Protein AF-A0AB36V2I0-F1 (afdb_monomer_lite)

Foldseek 3Di:
DDDDDDDDDDDDDDDDDDDDDDDDDDDDPDDPDDDPDVPPDPDDLVPLQPPDFWLKFFFLDQDDQKTKGFQDPALVVSVVCNPPCVVRQVVLRIEIEGHPDSVVDDGGWIKTWRASDWDPDVNTYGHPIDIDTDDD

Sequence (136 aa):
MFNKKQKLVTTVTALTLGCGFTFGLTPAFADSTKVSANNTHVHSIQNQEQEQEPFTGYVISIENNYLVVAATPTKDEALTYQHDWWDLVSQNKILRVPVSDSENYKLGEKLNVYAVGWTASLPPIAVMPTIEKLTQ

Structure (mmCIF, N/CA/C/O backbone):
data_AF-A0AB36V2I0-F1
#
_entry.id   AF-A0AB36V2I0-F1
#
loop_
_atom_site.group_PDB
_atom_site.id
_atom_site.type_symbol
_atom_site.label_atom_id
_atom_site.label_alt_id
_atom_site.label_comp_id
_atom_site.label_asym_id
_atom_site.label_entity_id
_atom_site.label_seq_id
_atom_site.pdbx_PDB_ins_code
_atom_site.Cartn_x
_atom_site.Cartn_y
_atom_site.Cartn_z
_atom_site.occupancy
_atom_site.B_iso_or_equiv
_atom_site.auth_seq_id
_atom_site.auth_comp_id
_atom_site.auth_asym_id
_atom_site.auth_atom_id
_atom_site.pdbx_PDB_model_num
ATOM 1 N N . MET A 1 1 ? 28.471 -85.967 -35.063 1.00 34.66 1 MET A N 1
ATOM 2 C CA . MET A 1 1 ? 29.416 -85.319 -35.998 1.00 34.66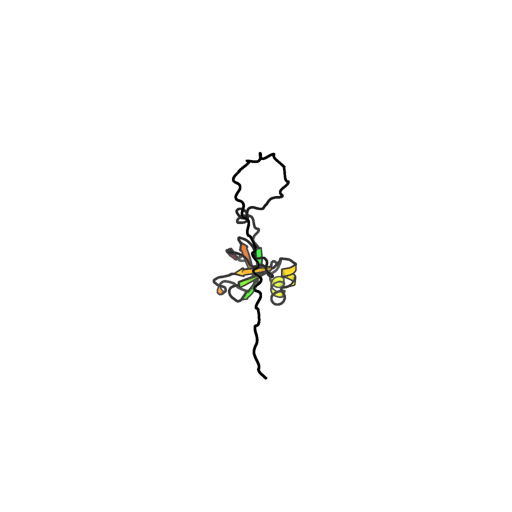 1 MET A CA 1
ATOM 3 C C . MET A 1 1 ? 28.874 -83.919 -36.319 1.00 34.66 1 MET A C 1
ATOM 5 O O . MET A 1 1 ? 27.769 -83.853 -36.823 1.00 34.66 1 MET A O 1
ATOM 9 N N . PHE A 1 2 ? 29.613 -82.866 -35.920 1.00 40.88 2 PHE A N 1
ATOM 10 C CA . PHE A 1 2 ? 29.559 -81.425 -36.293 1.00 40.88 2 PHE A CA 1
ATOM 11 C C . PHE A 1 2 ? 28.204 -80.674 -36.261 1.00 40.88 2 PHE A C 1
ATOM 13 O O . PHE A 1 2 ? 27.315 -80.925 -37.056 1.00 40.88 2 PHE A O 1
ATOM 20 N N . ASN A 1 3 ? 27.971 -79.794 -35.274 1.00 45.75 3 ASN A N 1
ATOM 21 C CA . ASN A 1 3 ? 28.310 -78.351 -35.258 1.00 45.75 3 ASN A CA 1
ATOM 22 C C . ASN A 1 3 ? 27.783 -77.559 -36.471 1.00 45.75 3 ASN A C 1
ATOM 24 O O . ASN A 1 3 ? 28.250 -77.815 -37.575 1.00 45.75 3 ASN A O 1
ATOM 28 N N . LYS A 1 4 ? 26.977 -76.499 -36.239 1.00 50.75 4 LYS A N 1
ATOM 29 C CA . LYS A 1 4 ? 27.374 -75.077 -36.443 1.00 50.75 4 LYS A CA 1
ATOM 30 C C . LYS A 1 4 ? 26.179 -74.083 -36.423 1.00 50.75 4 LYS A C 1
ATOM 32 O O . LYS A 1 4 ? 25.319 -74.104 -37.286 1.00 50.75 4 LYS A O 1
ATOM 37 N N . LYS A 1 5 ? 26.234 -73.188 -35.427 1.00 56.84 5 LYS A N 1
ATOM 38 C CA . LYS A 1 5 ? 26.031 -71.714 -35.394 1.00 56.84 5 LYS A CA 1
ATOM 39 C C . LYS A 1 5 ? 24.822 -71.025 -36.072 1.00 56.84 5 LYS A C 1
ATOM 41 O O . LYS A 1 5 ? 24.738 -70.927 -37.286 1.00 56.84 5 LYS A O 1
ATOM 46 N N . GLN A 1 6 ? 24.023 -70.401 -35.193 1.00 55.38 6 GLN A N 1
ATOM 47 C CA . GLN A 1 6 ? 23.526 -69.008 -35.166 1.00 55.38 6 GLN A CA 1
ATOM 48 C C . GLN A 1 6 ? 23.312 -68.251 -36.491 1.00 55.38 6 GLN A C 1
ATOM 50 O O . GLN A 1 6 ? 24.266 -67.926 -37.195 1.00 55.38 6 GLN A O 1
ATOM 55 N N . LYS A 1 7 ? 22.080 -67.760 -36.689 1.00 49.91 7 LYS A N 1
ATOM 56 C CA . LYS A 1 7 ? 21.820 -66.501 -37.401 1.00 49.91 7 LYS A CA 1
ATOM 57 C C . LYS A 1 7 ? 20.580 -65.819 -36.816 1.00 49.91 7 LYS A C 1
ATOM 59 O O . LYS A 1 7 ? 19.460 -66.279 -37.003 1.00 49.91 7 LYS A O 1
ATOM 64 N N . LEU A 1 8 ? 20.816 -64.747 -36.067 1.00 45.53 8 LEU A N 1
ATOM 65 C CA . LEU A 1 8 ? 19.800 -63.851 -35.524 1.00 45.53 8 LEU A CA 1
ATOM 66 C C . LEU A 1 8 ? 19.385 -62.908 -36.661 1.00 45.53 8 LEU A C 1
ATOM 68 O O . LEU A 1 8 ? 20.225 -62.197 -37.211 1.00 45.53 8 LEU A O 1
ATOM 72 N N . VAL A 1 9 ? 18.126 -62.981 -37.087 1.00 48.81 9 VAL A N 1
ATOM 73 C CA . VAL A 1 9 ? 17.585 -62.142 -38.164 1.00 48.81 9 VAL A CA 1
ATOM 74 C C . VAL A 1 9 ? 16.845 -60.979 -37.516 1.00 48.81 9 VAL A C 1
ATOM 76 O O . VAL A 1 9 ? 15.716 -61.114 -37.052 1.00 48.81 9 VAL A O 1
ATOM 79 N N . THR A 1 10 ? 17.530 -59.842 -37.440 1.00 49.16 10 THR A N 1
ATOM 80 C CA . THR A 1 10 ? 16.995 -58.571 -36.948 1.00 49.16 10 THR A CA 1
ATOM 81 C C . THR A 1 10 ? 16.025 -58.000 -37.980 1.00 49.16 10 THR A C 1
ATOM 83 O O . THR A 1 10 ? 16.433 -57.601 -39.068 1.00 49.16 10 THR A O 1
ATOM 86 N N . THR A 1 11 ? 14.736 -57.976 -37.645 1.00 48.53 11 THR A N 1
ATOM 87 C CA . THR A 1 11 ? 13.695 -57.316 -38.444 1.00 48.53 11 THR A CA 1
ATOM 88 C C . THR A 1 11 ? 13.639 -55.849 -38.025 1.00 48.53 11 THR A C 1
ATOM 90 O O . THR A 1 11 ? 13.321 -55.548 -36.878 1.00 48.53 11 THR A O 1
ATOM 93 N N . VAL A 1 12 ? 14.005 -54.938 -38.927 1.00 56.00 12 VAL A N 1
ATOM 94 C CA . VAL A 1 12 ? 13.936 -53.489 -38.697 1.00 56.00 12 VAL A CA 1
ATOM 95 C C . VAL A 1 12 ? 12.582 -52.995 -39.197 1.00 56.00 12 VAL A C 1
ATOM 97 O O . VAL A 1 12 ? 12.350 -52.917 -40.401 1.00 56.00 12 VAL A O 1
ATOM 100 N N . THR A 1 13 ? 11.681 -52.678 -38.272 1.00 52.25 13 THR A N 1
ATOM 101 C CA . THR A 1 13 ? 10.395 -52.042 -38.577 1.00 52.25 13 THR A CA 1
ATOM 102 C C . THR A 1 13 ? 10.612 -50.536 -38.705 1.00 52.25 13 THR A C 1
ATOM 104 O O . THR A 1 13 ? 10.829 -49.851 -37.708 1.00 52.25 13 THR A O 1
ATOM 107 N N . ALA A 1 14 ? 10.584 -50.011 -39.930 1.00 58.56 14 ALA A N 1
ATOM 108 C CA . ALA A 1 14 ? 10.624 -48.575 -40.186 1.00 58.56 14 ALA A CA 1
ATOM 109 C C . ALA A 1 14 ? 9.212 -47.977 -40.046 1.00 58.56 14 ALA A C 1
ATOM 111 O O . ALA A 1 14 ? 8.312 -48.318 -40.810 1.00 58.56 14 ALA A O 1
ATOM 112 N N . LEU A 1 15 ? 9.015 -47.083 -39.074 1.00 52.25 15 LEU A N 1
ATOM 113 C CA . LEU A 1 15 ? 7.810 -46.259 -38.938 1.00 52.25 15 LEU A CA 1
ATOM 114 C C . LEU A 1 15 ? 8.024 -44.949 -39.707 1.00 52.25 15 LEU A C 1
ATOM 116 O O . LEU A 1 15 ? 8.796 -44.094 -39.281 1.00 52.25 15 LEU A O 1
ATOM 120 N N . THR A 1 16 ? 7.357 -44.800 -40.853 1.00 59.47 16 THR A N 1
ATOM 121 C CA . THR A 1 16 ? 7.297 -43.543 -41.610 1.00 59.47 16 THR A CA 1
ATOM 122 C C . THR A 1 16 ? 6.046 -42.768 -41.190 1.00 59.47 16 THR A C 1
ATOM 124 O O . THR A 1 16 ? 4.921 -43.209 -41.412 1.00 59.47 16 THR A O 1
ATOM 127 N N . LEU A 1 17 ? 6.235 -41.634 -40.512 1.00 57.88 17 LEU A N 1
ATOM 128 C CA . LEU A 1 17 ? 5.170 -40.675 -40.218 1.00 57.88 17 LEU A CA 1
ATOM 129 C C . LEU A 1 17 ? 5.216 -39.593 -41.300 1.00 57.88 17 LEU A C 1
ATOM 131 O O . LEU A 1 17 ? 6.126 -38.767 -41.329 1.00 57.88 17 LEU A O 1
ATOM 135 N N . GLY A 1 18 ? 4.265 -39.651 -42.232 1.00 45.66 18 GLY A N 1
ATOM 136 C CA . GLY A 1 18 ? 4.126 -38.683 -43.315 1.00 45.66 18 GLY A CA 1
ATOM 137 C C . GLY A 1 18 ? 3.511 -37.372 -42.826 1.00 45.66 18 GLY A C 1
ATOM 138 O O . GLY A 1 18 ? 2.342 -37.336 -42.453 1.00 45.66 18 GLY A O 1
ATOM 139 N N . CYS A 1 19 ? 4.281 -36.284 -42.871 1.00 55.91 19 CYS A N 1
ATOM 140 C CA . CYS A 1 19 ? 3.773 -34.921 -42.717 1.00 55.91 19 CYS A CA 1
ATOM 141 C C . CYS A 1 19 ? 3.284 -34.408 -44.079 1.00 55.91 19 CYS A C 1
ATOM 143 O O . CYS A 1 19 ? 4.074 -33.933 -44.893 1.00 55.91 19 CYS A O 1
ATOM 145 N N . GLY A 1 20 ? 1.982 -34.522 -44.342 1.00 50.22 20 GLY A N 1
ATOM 146 C CA . GLY A 1 20 ? 1.342 -33.908 -45.504 1.00 50.22 20 GLY A CA 1
ATOM 147 C C . GLY A 1 20 ? 0.999 -32.444 -45.232 1.00 50.22 20 GLY A C 1
ATOM 148 O O . GLY A 1 20 ? -0.033 -32.163 -44.634 1.00 50.22 20 GLY A O 1
ATOM 149 N N . PHE A 1 21 ? 1.839 -31.510 -45.683 1.00 55.06 21 PHE A N 1
ATOM 150 C CA . PHE A 1 21 ? 1.469 -30.096 -45.795 1.00 55.06 21 PHE A CA 1
ATOM 151 C C . PHE A 1 21 ? 0.980 -29.824 -47.219 1.00 55.06 21 PHE A C 1
ATOM 153 O O . PHE A 1 21 ? 1.780 -29.718 -48.147 1.00 55.06 21 PHE A O 1
ATOM 160 N N . THR A 1 22 ? -0.333 -29.704 -47.410 1.00 55.50 22 THR A N 1
ATOM 161 C CA . THR A 1 22 ? -0.909 -29.208 -48.665 1.00 55.50 22 THR A CA 1
ATOM 162 C C . THR A 1 22 ? -1.121 -27.700 -48.558 1.00 55.50 22 THR A C 1
ATOM 164 O O . THR A 1 22 ? -2.072 -27.247 -47.922 1.00 55.50 22 THR A O 1
ATOM 167 N N . PHE A 1 23 ? -0.243 -26.911 -49.178 1.00 53.00 23 PHE A N 1
ATOM 168 C CA . PHE A 1 23 ? -0.467 -25.480 -49.390 1.00 53.00 23 PHE A CA 1
ATOM 169 C C . PHE A 1 23 ? -1.381 -25.287 -50.608 1.00 53.00 23 PHE A C 1
ATOM 171 O O . PHE A 1 23 ? -0.923 -25.287 -51.748 1.00 53.00 23 PHE A O 1
ATOM 178 N N . GLY A 1 24 ? -2.684 -25.151 -50.361 1.00 48.59 24 GLY A N 1
ATOM 179 C CA . GLY A 1 24 ? -3.661 -24.690 -51.348 1.00 48.59 24 GLY A CA 1
ATOM 180 C C . GLY A 1 24 ? -3.845 -23.178 -51.232 1.00 48.59 24 GLY A C 1
ATOM 181 O O . GLY A 1 24 ? -4.402 -22.695 -50.250 1.00 48.59 24 GLY A O 1
ATOM 182 N N . LEU A 1 25 ? -3.349 -22.429 -52.217 1.00 54.00 25 LEU A N 1
ATOM 183 C CA . LEU A 1 25 ? -3.522 -20.981 -52.325 1.00 54.00 25 LEU A CA 1
ATOM 184 C C . LEU A 1 25 ? -4.918 -20.645 -52.872 1.00 54.00 25 LEU A C 1
ATOM 186 O O . LEU A 1 25 ? -5.150 -20.759 -54.071 1.00 54.00 25 LEU A O 1
ATOM 190 N N . THR A 1 26 ? -5.806 -20.153 -52.008 1.00 55.81 26 THR A N 1
ATOM 191 C CA . THR A 1 26 ? -6.980 -19.345 -52.390 1.00 55.81 26 THR A CA 1
ATOM 192 C C . THR A 1 26 ? -7.366 -18.435 -51.221 1.00 55.81 26 THR A C 1
ATOM 194 O O . THR A 1 26 ? -7.868 -18.945 -50.220 1.00 55.81 26 THR A O 1
ATOM 197 N N . PRO A 1 27 ? -7.182 -17.104 -51.301 1.00 51.88 27 PRO A N 1
ATOM 198 C CA . PRO A 1 27 ? -7.846 -16.181 -50.396 1.00 51.88 27 PRO A CA 1
ATOM 199 C C . PRO A 1 27 ? -9.238 -15.885 -50.961 1.00 51.88 27 PRO A C 1
ATOM 201 O O . PRO A 1 27 ? -9.387 -15.099 -51.895 1.00 51.88 27 PRO A O 1
ATOM 204 N N . ALA A 1 28 ? -10.267 -16.524 -50.410 1.00 59.47 28 ALA A N 1
ATOM 205 C CA . ALA A 1 28 ? -11.626 -16.018 -50.540 1.00 59.47 28 ALA A CA 1
ATOM 206 C C . ALA A 1 28 ? -11.807 -14.947 -49.457 1.00 59.47 28 ALA A C 1
ATOM 208 O O . ALA A 1 28 ? -11.865 -15.264 -48.270 1.00 59.47 28 ALA A O 1
ATOM 209 N N . PHE A 1 29 ? -11.831 -13.676 -49.857 1.00 59.69 29 PHE A N 1
ATOM 210 C CA . PHE A 1 29 ? -12.221 -12.585 -48.970 1.00 59.69 29 PHE A CA 1
ATOM 211 C C . PHE A 1 29 ? -13.689 -12.792 -48.586 1.00 59.69 29 PHE A C 1
ATOM 213 O O . PHE A 1 29 ? -14.582 -12.631 -49.416 1.00 59.69 29 PHE A O 1
ATOM 220 N N . ALA A 1 30 ? -13.924 -13.213 -47.344 1.00 52.88 30 ALA A N 1
ATOM 221 C CA . ALA A 1 30 ? -15.258 -13.311 -46.780 1.00 52.88 30 ALA A CA 1
ATOM 222 C C . ALA A 1 30 ? -15.733 -11.907 -46.382 1.00 52.88 30 ALA A C 1
ATOM 224 O O . ALA A 1 30 ? -15.120 -11.239 -45.549 1.00 52.88 30 ALA A O 1
ATOM 225 N N . ASP A 1 31 ? -16.811 -11.487 -47.038 1.00 48.12 31 ASP A N 1
ATOM 226 C CA . ASP A 1 31 ? -17.630 -10.311 -46.763 1.00 48.12 31 ASP A CA 1
ATOM 227 C C . ASP A 1 31 ? -17.908 -10.167 -45.255 1.00 48.12 31 ASP A C 1
ATOM 229 O O . ASP A 1 31 ? -18.396 -11.094 -44.603 1.00 48.12 31 ASP A O 1
ATOM 233 N N . SER A 1 32 ? -17.557 -9.018 -44.674 1.00 49.56 32 SER A N 1
ATOM 234 C CA . SER A 1 32 ? -17.765 -8.742 -43.253 1.00 49.56 32 SER A CA 1
ATOM 235 C C . SER A 1 32 ? -19.213 -8.322 -43.008 1.00 49.56 32 SER A C 1
ATOM 237 O O . SER A 1 32 ? -19.537 -7.160 -42.757 1.00 49.56 32 SER A O 1
ATOM 239 N N . THR A 1 33 ? -20.122 -9.297 -43.028 1.00 48.44 33 THR A N 1
ATOM 240 C CA . THR A 1 33 ? -21.466 -9.102 -42.484 1.00 48.44 33 THR A CA 1
ATOM 241 C C . THR A 1 33 ? -21.356 -8.769 -41.001 1.00 48.44 33 THR A C 1
ATOM 243 O O . THR A 1 33 ? -20.916 -9.586 -40.191 1.00 48.44 33 THR A O 1
ATOM 246 N N . LYS A 1 34 ? -21.747 -7.536 -40.667 1.00 52.34 34 LYS A N 1
ATOM 247 C CA . LYS A 1 34 ? -21.830 -6.982 -39.316 1.00 52.34 34 LYS A CA 1
ATOM 248 C C . LYS A 1 34 ? -22.645 -7.896 -38.402 1.00 52.34 34 LYS A C 1
ATOM 250 O O . LYS A 1 34 ? -23.865 -7.781 -38.327 1.00 52.34 34 LYS A O 1
ATOM 255 N N . VAL A 1 35 ? -21.963 -8.753 -37.655 1.00 44.12 35 VAL A N 1
ATOM 256 C CA . VAL A 1 35 ? -22.516 -9.346 -36.441 1.00 44.12 35 VAL A CA 1
ATOM 257 C C . VAL A 1 35 ? -22.087 -8.447 -35.295 1.00 44.12 35 VAL A C 1
ATOM 259 O O . VAL A 1 35 ? -20.914 -8.380 -34.932 1.00 44.12 35 VAL A O 1
ATOM 262 N N . SER A 1 36 ? -23.063 -7.706 -34.773 1.00 52.34 36 SER A N 1
ATOM 263 C CA . SER A 1 36 ? -22.996 -7.025 -33.486 1.00 52.34 36 SER A CA 1
ATOM 264 C C . SER A 1 36 ? -22.795 -8.088 -32.403 1.00 52.34 36 SER A C 1
ATOM 266 O O . SER A 1 36 ? -23.740 -8.612 -31.825 1.00 52.34 36 SER A O 1
ATOM 268 N N . ALA A 1 37 ? -21.540 -8.473 -32.192 1.00 43.81 37 ALA A N 1
ATOM 269 C CA . ALA A 1 37 ? -21.122 -9.130 -30.974 1.00 43.81 37 ALA A CA 1
ATOM 270 C C . ALA A 1 37 ? -20.943 -8.019 -29.945 1.00 43.81 37 ALA A C 1
ATOM 272 O O . ALA A 1 37 ? -20.109 -7.125 -30.105 1.00 43.81 37 ALA A O 1
ATOM 273 N N . ASN A 1 38 ? -21.801 -8.054 -28.935 1.00 47.19 38 ASN A N 1
ATOM 274 C CA . ASN A 1 38 ? -21.756 -7.228 -27.745 1.00 47.19 38 ASN A CA 1
ATOM 275 C C . ASN A 1 38 ? -20.456 -7.548 -26.980 1.00 47.19 38 ASN A C 1
ATOM 277 O O . ASN A 1 38 ? -20.456 -8.312 -26.020 1.00 47.19 38 ASN A O 1
ATOM 281 N N . ASN A 1 39 ? -19.327 -7.047 -27.481 1.00 48.69 39 ASN A N 1
ATOM 282 C CA . ASN A 1 39 ? -18.023 -7.171 -26.854 1.00 48.69 39 ASN A CA 1
ATOM 283 C C . ASN A 1 39 ? -17.921 -6.051 -25.831 1.00 48.69 39 ASN A C 1
ATOM 285 O O . ASN A 1 39 ? -17.565 -4.916 -26.151 1.00 48.69 39 ASN A O 1
ATOM 289 N N . THR A 1 40 ? -18.300 -6.379 -24.603 1.00 46.56 40 THR A N 1
ATOM 290 C CA . THR A 1 40 ? -18.082 -5.559 -23.421 1.00 46.56 40 THR A CA 1
ATOM 291 C C . THR A 1 40 ? -16.616 -5.129 -23.389 1.00 46.56 40 THR A C 1
ATOM 293 O O . THR A 1 40 ? -15.716 -5.957 -23.282 1.00 46.56 40 THR A O 1
ATOM 296 N N . HIS A 1 41 ? -16.424 -3.827 -23.584 1.00 45.31 41 HIS A N 1
ATOM 297 C CA . HIS A 1 41 ? -15.233 -3.008 -23.384 1.00 45.31 41 HIS A CA 1
ATOM 298 C C . HIS A 1 41 ? -13.952 -3.766 -22.972 1.00 45.31 41 HIS A C 1
ATOM 300 O O . HIS A 1 41 ? -13.685 -3.987 -21.792 1.00 45.31 41 HIS A O 1
ATOM 306 N N . VAL A 1 42 ? -13.109 -4.108 -23.952 1.00 45.97 42 VAL A N 1
ATOM 307 C CA . VAL A 1 42 ? -11.685 -4.345 -23.684 1.00 45.97 42 VAL A CA 1
ATOM 308 C C . VAL A 1 42 ? -11.114 -2.985 -23.296 1.00 45.97 42 VAL A C 1
ATOM 310 O O . VAL A 1 42 ? -10.904 -2.132 -24.158 1.00 45.97 42 VAL A O 1
ATOM 313 N N . HIS A 1 43 ? -10.955 -2.742 -21.994 1.00 47.28 43 HIS A N 1
ATOM 314 C CA . HIS A 1 43 ? -10.340 -1.517 -21.500 1.00 47.28 43 HIS A CA 1
ATOM 315 C C . HIS A 1 43 ? -8.932 -1.400 -22.094 1.00 47.28 43 HIS A C 1
ATOM 317 O O . HIS A 1 43 ? -8.053 -2.219 -21.835 1.00 47.28 43 HIS A O 1
ATOM 323 N N . SER A 1 44 ? -8.762 -0.389 -22.943 1.00 43.00 44 SER A N 1
ATOM 324 C CA . SER A 1 44 ? -7.478 0.038 -23.479 1.00 43.00 44 SER A CA 1
ATOM 325 C C . SER A 1 44 ? -6.539 0.399 -22.326 1.00 43.00 44 SER A C 1
ATOM 327 O O . SER A 1 44 ? -6.860 1.259 -21.506 1.00 43.00 44 SER A O 1
ATOM 329 N N . ILE A 1 45 ? -5.368 -0.240 -22.292 1.00 52.25 45 ILE A N 1
ATOM 330 C CA . ILE A 1 45 ? -4.285 -0.019 -21.316 1.00 52.25 45 ILE A CA 1
ATOM 331 C C . ILE A 1 45 ? -3.685 1.403 -21.445 1.00 52.25 45 ILE A C 1
ATOM 333 O O . ILE A 1 45 ? -2.905 1.823 -20.604 1.00 52.25 45 ILE A O 1
ATOM 337 N N . GLN A 1 46 ? -4.080 2.184 -22.458 1.00 42.91 46 GLN A N 1
ATOM 338 C CA . GLN A 1 46 ? -3.573 3.543 -22.698 1.00 42.91 46 GLN A CA 1
ATOM 339 C C . GLN A 1 46 ? -4.321 4.666 -21.965 1.00 42.91 46 GLN A C 1
ATOM 341 O O . GLN A 1 46 ? -3.865 5.800 -22.005 1.00 42.91 46 GLN A O 1
ATOM 346 N N . ASN A 1 47 ? -5.438 4.380 -21.285 1.00 39.75 47 ASN A N 1
ATOM 347 C CA . ASN A 1 47 ? -6.226 5.417 -20.596 1.00 39.75 47 ASN A CA 1
ATOM 348 C C . ASN A 1 47 ? -6.301 5.235 -19.069 1.00 39.75 47 ASN A C 1
ATOM 350 O O . ASN A 1 47 ? -6.949 6.027 -18.396 1.00 39.75 47 ASN A O 1
ATOM 354 N N . GLN A 1 48 ? -5.654 4.214 -18.496 1.00 44.41 48 GLN A N 1
ATOM 355 C CA . GLN A 1 48 ? -5.636 4.018 -17.035 1.00 44.41 48 GLN A CA 1
ATOM 356 C C . GLN A 1 48 ? -4.574 4.869 -16.321 1.00 44.41 48 GLN A C 1
ATOM 358 O O . GLN A 1 48 ? -4.595 4.974 -15.101 1.00 44.41 48 GLN A O 1
ATOM 363 N N . GLU A 1 49 ? -3.687 5.522 -17.074 1.00 46.81 49 GLU A N 1
ATOM 364 C CA . GLU A 1 49 ? -2.564 6.310 -16.550 1.00 46.81 49 GLU A CA 1
ATOM 365 C C . GLU A 1 49 ? -2.990 7.625 -15.860 1.00 46.81 49 GLU A C 1
ATOM 367 O O . GLU A 1 49 ? -2.150 8.276 -15.2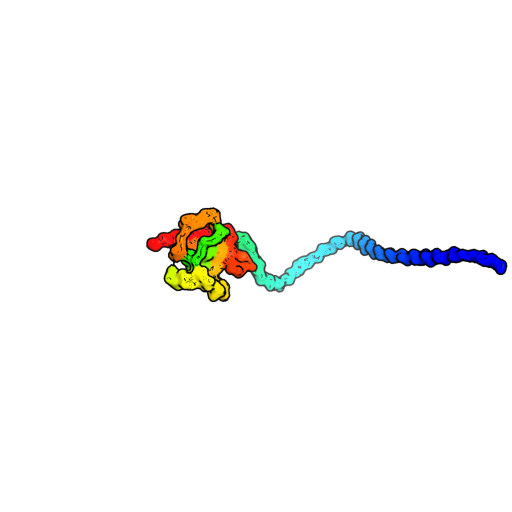45 1.00 46.81 49 GLU A O 1
ATOM 372 N N . GLN A 1 50 ? -4.263 8.044 -15.954 1.00 42.81 50 GLN A N 1
ATOM 373 C CA . GLN A 1 50 ? -4.702 9.378 -15.500 1.00 42.81 50 GLN A CA 1
ATOM 374 C C . GLN A 1 50 ? -5.949 9.419 -14.596 1.00 42.81 50 GLN A C 1
ATOM 376 O O . GLN A 1 50 ? -6.174 10.442 -13.957 1.00 42.81 50 GLN A O 1
ATOM 381 N N . GLU A 1 51 ? -6.737 8.344 -14.483 1.00 48.97 51 GLU A N 1
ATOM 382 C CA . GLU A 1 51 ? -7.989 8.344 -13.693 1.00 48.97 51 GLU A CA 1
ATOM 383 C C . GLU A 1 51 ? -7.973 7.390 -12.487 1.00 48.97 51 GLU A C 1
ATOM 385 O O . GLU A 1 51 ? -8.988 7.224 -11.809 1.00 48.97 51 GLU A O 1
ATOM 390 N N . GLN A 1 52 ? -6.841 6.747 -12.191 1.00 60.91 52 GLN A N 1
ATOM 391 C CA . GLN A 1 52 ? -6.745 5.911 -11.000 1.00 60.91 52 GLN A CA 1
ATOM 392 C C . GLN A 1 52 ? -6.660 6.797 -9.750 1.00 60.91 52 GLN A C 1
ATOM 394 O O . GLN A 1 52 ? -5.697 7.541 -9.570 1.00 60.91 52 GLN A O 1
ATOM 399 N N . GLU A 1 53 ? -7.684 6.714 -8.894 1.00 80.06 53 GLU A N 1
ATOM 400 C CA . GLU A 1 53 ? -7.703 7.393 -7.597 1.00 80.06 53 GLU A CA 1
ATOM 401 C C . GLU A 1 53 ? -6.415 7.061 -6.818 1.00 80.06 53 GLU A C 1
ATOM 403 O O . GLU A 1 53 ? -6.057 5.879 -6.712 1.00 80.06 53 GLU A O 1
ATOM 408 N N . PRO A 1 54 ? -5.687 8.072 -6.302 1.00 88.88 54 PRO A N 1
ATOM 409 C CA . PRO A 1 54 ? -4.448 7.831 -5.582 1.00 88.88 54 PRO A CA 1
ATOM 410 C C . PRO A 1 54 ? -4.710 7.009 -4.330 1.00 88.88 54 PRO A C 1
ATOM 412 O O . PRO A 1 54 ? -5.622 7.286 -3.547 1.00 88.88 54 PRO A O 1
ATOM 415 N N . PHE A 1 55 ? -3.845 6.031 -4.086 1.00 92.44 55 PHE A N 1
ATOM 416 C CA . PHE A 1 55 ? -3.905 5.270 -2.855 1.00 92.44 55 PHE A CA 1
ATOM 417 C C . PHE A 1 55 ? -3.402 6.145 -1.707 1.00 92.44 55 PHE A C 1
ATOM 419 O O . PHE A 1 55 ? -2.210 6.434 -1.599 1.00 92.44 55 PHE A O 1
ATOM 426 N N . THR A 1 56 ? -4.328 6.586 -0.860 1.00 94.62 56 THR A N 1
ATOM 427 C CA . THR A 1 56 ? -4.024 7.415 0.306 1.00 94.62 56 THR A CA 1
ATOM 428 C C . THR A 1 56 ? -3.958 6.547 1.551 1.00 94.62 56 THR A C 1
ATOM 430 O O . THR A 1 56 ? -4.913 5.837 1.870 1.00 94.62 56 THR A O 1
ATOM 433 N N . GLY A 1 57 ? -2.866 6.632 2.303 1.00 94.94 57 GLY A N 1
ATOM 434 C CA . GLY A 1 57 ? -2.740 5.862 3.533 1.00 94.94 57 GLY A CA 1
ATOM 435 C C . GLY A 1 57 ? -1.540 6.239 4.384 1.00 94.94 57 GLY A C 1
ATOM 436 O O . GLY A 1 57 ? -0.806 7.178 4.082 1.00 94.94 57 GLY A O 1
ATOM 437 N N . TYR A 1 58 ? -1.359 5.500 5.470 1.00 95.81 58 TYR A N 1
ATOM 438 C CA . TYR A 1 58 ? -0.277 5.690 6.425 1.00 95.81 58 TYR A CA 1
ATOM 439 C C . TYR A 1 58 ? 0.808 4.632 6.242 1.00 95.81 58 TYR A C 1
ATOM 441 O O . TYR A 1 58 ? 0.508 3.462 6.004 1.00 95.81 58 TYR A O 1
ATOM 449 N N . VAL A 1 59 ? 2.073 5.021 6.384 1.00 94.94 59 VAL A N 1
ATOM 450 C CA . VAL A 1 59 ? 3.203 4.083 6.330 1.00 94.94 59 VAL A CA 1
ATOM 451 C C . VAL A 1 59 ? 3.225 3.216 7.588 1.00 94.94 59 VAL A C 1
ATOM 453 O O . VAL A 1 59 ? 3.334 3.739 8.694 1.00 94.94 59 VAL A O 1
ATOM 456 N N . ILE A 1 60 ? 3.168 1.896 7.434 1.00 94.62 60 ILE A N 1
ATOM 457 C CA . ILE A 1 60 ? 3.192 0.934 8.549 1.00 94.62 60 ILE A CA 1
ATOM 458 C C . ILE A 1 60 ? 4.463 0.077 8.570 1.00 94.62 60 ILE A C 1
ATOM 460 O O . ILE A 1 60 ? 4.821 -0.465 9.603 1.00 94.62 60 ILE A O 1
ATOM 464 N N . SER A 1 61 ? 5.188 -0.032 7.460 1.00 93.25 61 SER A N 1
ATOM 465 C CA . SER A 1 61 ? 6.496 -0.694 7.437 1.00 93.25 61 SER A CA 1
ATOM 466 C C . SER A 1 61 ? 7.386 -0.079 6.362 1.00 93.25 61 SER A C 1
ATOM 468 O O . SER A 1 61 ? 6.892 0.446 5.360 1.00 93.25 61 SER A O 1
ATOM 470 N N . ILE A 1 62 ? 8.696 -0.104 6.604 1.00 93.00 62 ILE A N 1
ATOM 471 C CA . ILE A 1 62 ? 9.742 0.437 5.733 1.00 93.00 62 ILE A CA 1
ATOM 472 C C . ILE A 1 62 ? 10.861 -0.602 5.683 1.00 93.00 62 ILE A C 1
ATOM 474 O O . ILE A 1 62 ? 11.720 -0.639 6.561 1.00 93.00 62 ILE A O 1
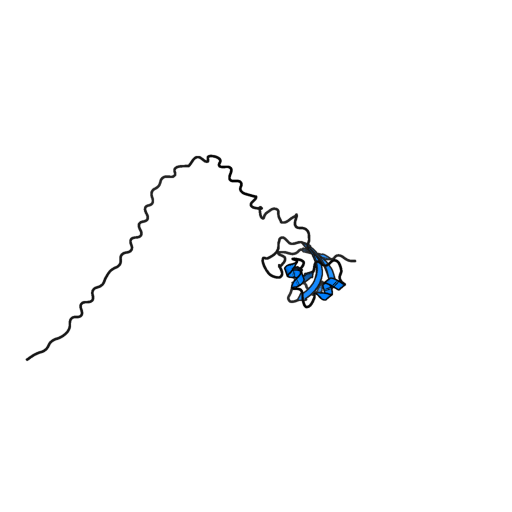ATOM 478 N N . GLU A 1 63 ? 10.837 -1.467 4.672 1.00 88.69 63 GLU A N 1
ATOM 479 C CA . GLU A 1 63 ? 11.748 -2.611 4.579 1.00 88.69 63 GLU A CA 1
ATOM 480 C C . GLU A 1 63 ? 12.162 -2.890 3.130 1.00 88.69 63 GLU A C 1
ATOM 482 O O . GLU A 1 63 ? 11.344 -2.867 2.210 1.00 88.69 63 GLU A O 1
ATOM 487 N N . ASN A 1 64 ? 13.449 -3.197 2.925 1.00 86.00 64 ASN A N 1
ATOM 488 C CA . ASN A 1 64 ? 14.001 -3.706 1.661 1.00 86.00 64 ASN A CA 1
ATOM 489 C C . ASN A 1 64 ? 13.640 -2.878 0.411 1.00 86.00 64 ASN A C 1
ATOM 491 O O . ASN A 1 64 ? 13.295 -3.462 -0.614 1.00 86.00 64 ASN A O 1
ATOM 495 N N . ASN A 1 65 ? 13.711 -1.542 0.487 1.00 91.06 65 ASN A N 1
ATOM 496 C CA . ASN A 1 65 ? 13.314 -0.623 -0.595 1.00 91.06 65 ASN A CA 1
ATOM 497 C C . ASN A 1 65 ? 11.808 -0.622 -0.895 1.00 91.06 65 ASN A C 1
ATOM 499 O O . ASN A 1 65 ? 11.385 -0.243 -1.985 1.00 91.06 65 ASN A O 1
ATOM 503 N N . TYR A 1 66 ? 10.985 -1.022 0.072 1.00 92.56 66 TYR A N 1
ATOM 504 C CA . TYR A 1 66 ? 9.539 -0.920 -0.016 1.00 92.56 66 TYR A CA 1
ATOM 505 C C . TYR A 1 66 ? 8.963 -0.216 1.203 1.00 92.56 66 TYR A C 1
ATOM 507 O O . TYR A 1 66 ? 9.365 -0.453 2.341 1.00 92.56 66 TYR A O 1
ATOM 515 N N . LEU A 1 67 ? 7.958 0.609 0.946 1.00 94.12 67 LEU A N 1
ATOM 516 C CA . LEU A 1 67 ? 7.029 1.083 1.954 1.00 94.12 67 LEU A CA 1
ATOM 517 C C . LEU A 1 67 ? 5.791 0.201 1.919 1.00 94.12 67 LEU A C 1
ATOM 519 O O . LEU A 1 67 ? 5.311 -0.173 0.848 1.00 94.12 67 LEU A O 1
ATOM 523 N N . VAL A 1 68 ? 5.248 -0.099 3.084 1.00 94.25 68 VAL A N 1
ATOM 524 C CA . VAL A 1 68 ? 3.917 -0.682 3.207 1.00 94.25 68 VAL A CA 1
ATOM 525 C C . VAL A 1 68 ? 2.990 0.421 3.680 1.00 94.25 68 VAL A C 1
ATOM 527 O O . VAL A 1 68 ? 3.190 0.980 4.759 1.00 94.25 68 VAL A O 1
ATOM 530 N N . VAL A 1 69 ? 2.005 0.754 2.853 1.00 94.81 69 VAL A N 1
ATOM 531 C CA . VAL A 1 69 ? 1.040 1.822 3.108 1.00 94.81 69 VAL A CA 1
ATOM 532 C C . VAL A 1 69 ? -0.326 1.195 3.365 1.00 94.81 69 VAL A C 1
ATOM 534 O O . VAL A 1 69 ? -0.805 0.387 2.569 1.00 94.81 69 VAL A O 1
ATOM 537 N N . ALA A 1 70 ? -0.947 1.568 4.479 1.00 95.81 70 ALA A N 1
ATOM 538 C CA . ALA A 1 70 ? -2.264 1.112 4.895 1.00 95.81 70 ALA A CA 1
ATOM 539 C C . ALA A 1 70 ? -3.301 2.231 4.733 1.00 95.81 70 ALA A C 1
ATOM 541 O O . ALA A 1 70 ? -3.145 3.321 5.285 1.00 95.81 70 ALA A O 1
ATOM 542 N N . ALA A 1 71 ? -4.376 1.956 4.000 1.00 94.94 71 ALA A N 1
ATOM 543 C CA . ALA A 1 71 ? -5.519 2.845 3.843 1.00 94.94 71 ALA A CA 1
ATOM 544 C C . ALA A 1 71 ? -6.447 2.722 5.061 1.00 94.94 71 ALA A C 1
ATOM 546 O O . ALA A 1 71 ? -7.459 2.018 5.041 1.00 94.94 71 ALA A O 1
ATOM 547 N N . THR A 1 72 ? -6.074 3.403 6.140 1.00 93.31 72 THR A N 1
ATOM 548 C CA . THR A 1 72 ? -6.875 3.537 7.362 1.00 93.31 72 THR A CA 1
ATOM 549 C C . THR A 1 72 ? -7.297 4.995 7.563 1.00 93.31 72 THR A C 1
ATOM 551 O O . THR A 1 72 ? -6.636 5.913 7.066 1.00 93.31 72 THR A O 1
ATOM 554 N N . PRO A 1 73 ? -8.395 5.253 8.293 1.00 91.31 73 PRO A N 1
ATOM 555 C CA . PRO A 1 73 ? -8.837 6.614 8.584 1.00 91.31 73 PRO A CA 1
ATOM 556 C C . PRO A 1 73 ? -7.903 7.345 9.557 1.00 91.31 73 PRO A C 1
ATOM 558 O O . PRO A 1 73 ? -7.802 8.569 9.498 1.00 91.31 73 PRO A O 1
ATOM 561 N N . THR A 1 74 ? -7.217 6.616 10.445 1.00 92.25 74 THR A N 1
ATOM 562 C CA . THR A 1 74 ? -6.330 7.197 11.460 1.00 92.25 74 THR A CA 1
ATOM 563 C C . THR A 1 74 ? -4.945 6.561 11.454 1.00 92.25 74 THR A C 1
ATOM 565 O O . THR A 1 74 ? -4.770 5.395 11.084 1.00 92.25 74 THR A O 1
ATOM 568 N N . LYS A 1 75 ? -3.957 7.345 11.903 1.00 93.31 75 LYS A N 1
ATOM 569 C CA . LYS A 1 75 ? -2.573 6.894 12.077 1.00 93.31 75 LYS A CA 1
ATOM 570 C C . LYS A 1 75 ? -2.471 5.781 13.118 1.00 93.31 75 LYS A C 1
ATOM 572 O O . LYS A 1 75 ? -1.788 4.796 12.869 1.00 93.31 75 LYS A O 1
ATOM 577 N N . ASP A 1 76 ? -3.129 5.938 14.265 1.00 92.56 76 ASP A N 1
ATOM 578 C CA . ASP A 1 76 ? -3.024 4.972 15.363 1.00 92.56 76 ASP A CA 1
ATOM 579 C C . ASP A 1 76 ? -3.561 3.602 14.949 1.00 92.56 76 ASP A C 1
ATOM 581 O O . ASP A 1 76 ? -2.908 2.593 15.199 1.00 92.56 76 ASP A O 1
ATOM 585 N N . GLU A 1 77 ? -4.681 3.570 14.221 1.00 92.44 77 GLU A N 1
ATOM 586 C CA . GLU A 1 77 ? -5.216 2.342 13.631 1.00 92.44 77 GLU A CA 1
ATOM 587 C C . GLU A 1 77 ? -4.228 1.718 12.641 1.00 92.44 77 GLU A C 1
ATOM 589 O O . GLU A 1 77 ? -3.958 0.523 12.731 1.00 92.44 77 GLU A O 1
ATOM 594 N N . ALA A 1 78 ? -3.610 2.513 11.759 1.00 92.25 78 ALA A N 1
ATOM 595 C CA . ALA A 1 78 ? -2.592 2.009 10.834 1.00 92.25 78 ALA A CA 1
ATOM 596 C C . ALA A 1 78 ? -1.453 1.300 11.579 1.00 92.25 78 ALA A C 1
ATOM 598 O O . ALA A 1 78 ? -1.036 0.204 11.209 1.00 92.25 78 ALA A O 1
ATOM 599 N N . LEU A 1 79 ? -0.970 1.913 12.662 1.00 92.69 79 LEU A N 1
ATOM 600 C CA . LEU A 1 79 ? 0.154 1.399 13.437 1.00 92.69 79 LEU A CA 1
ATOM 601 C C . LEU A 1 79 ? -0.174 0.107 14.201 1.00 92.69 79 LEU A C 1
ATOM 603 O O . LEU A 1 79 ? 0.759 -0.598 14.590 1.00 92.69 79 LEU A O 1
ATOM 607 N N . THR A 1 80 ? -1.451 -0.241 14.387 1.00 93.44 80 THR A N 1
ATOM 608 C CA . THR A 1 80 ? -1.832 -1.555 14.936 1.00 93.44 80 THR A CA 1
ATOM 609 C C . THR A 1 80 ? -1.559 -2.697 13.954 1.00 93.44 80 THR A C 1
ATOM 611 O O . THR A 1 80 ? -1.183 -3.788 14.376 1.00 93.44 80 THR A O 1
ATOM 614 N N . TYR A 1 81 ? -1.635 -2.427 12.648 1.00 92.25 81 TYR A N 1
ATOM 615 C CA . TYR A 1 81 ? -1.450 -3.415 11.582 1.00 92.25 81 TYR A CA 1
ATOM 616 C C . TYR A 1 81 ? 0.017 -3.603 11.159 1.00 92.25 81 TYR A C 1
ATOM 618 O O . TYR A 1 81 ? 0.294 -4.273 10.168 1.00 92.25 81 TYR A O 1
ATOM 626 N N . GLN A 1 82 ? 0.991 -3.040 11.887 1.00 89.69 82 GLN A N 1
ATOM 627 C CA . GLN A 1 82 ? 2.414 -3.169 11.528 1.00 89.69 82 GLN A CA 1
ATOM 628 C C . GLN A 1 82 ? 2.883 -4.627 11.467 1.00 89.69 82 GLN A C 1
ATOM 630 O O . GLN A 1 82 ? 3.746 -4.962 10.662 1.00 89.69 82 GLN A O 1
ATOM 635 N N . HIS A 1 83 ? 2.372 -5.477 12.360 1.00 87.88 83 HIS A N 1
ATOM 636 C CA . HIS A 1 83 ? 2.824 -6.867 12.499 1.00 87.88 83 HIS A CA 1
ATOM 637 C C . HIS A 1 83 ? 1.828 -7.865 11.911 1.00 87.88 83 HIS A C 1
ATOM 639 O O . HIS A 1 83 ? 2.232 -8.935 11.464 1.00 87.88 83 HIS A O 1
ATOM 645 N N . ASP A 1 84 ? 0.548 -7.501 11.880 1.00 88.94 84 ASP A N 1
ATOM 646 C CA . ASP A 1 84 ? -0.508 -8.299 11.278 1.00 88.94 84 ASP A CA 1
ATOM 647 C C . ASP A 1 84 ? -1.305 -7.420 10.324 1.00 88.94 84 ASP A C 1
ATOM 649 O O . ASP A 1 84 ? -2.124 -6.615 10.743 1.00 88.94 84 ASP A O 1
ATOM 653 N N . TRP A 1 85 ? -1.010 -7.527 9.035 1.00 88.94 85 TRP A N 1
ATOM 654 C CA . TRP A 1 85 ? -1.620 -6.722 7.978 1.00 88.94 85 TRP A CA 1
ATOM 655 C C . TRP A 1 85 ? -2.506 -7.563 7.048 1.00 88.94 85 TRP A C 1
ATOM 657 O O . TRP A 1 85 ? -2.984 -7.067 6.025 1.00 88.94 85 TRP A O 1
ATOM 667 N N . TRP A 1 86 ? -2.752 -8.833 7.388 1.00 90.62 86 TRP A N 1
ATOM 668 C CA . TRP A 1 86 ? -3.512 -9.763 6.547 1.00 90.62 86 TRP A CA 1
ATOM 669 C C . TRP A 1 86 ? -4.976 -9.336 6.366 1.00 90.62 86 TRP A C 1
ATOM 671 O O . TRP A 1 86 ? -5.549 -9.454 5.276 1.00 90.62 86 TRP A O 1
ATOM 681 N N . ASP A 1 87 ? -5.557 -8.740 7.405 1.00 91.50 87 ASP A N 1
ATOM 682 C CA . ASP A 1 87 ? -6.897 -8.153 7.353 1.00 91.50 87 ASP A CA 1
ATOM 683 C C . ASP A 1 87 ? -6.986 -7.009 6.337 1.00 91.50 87 ASP A C 1
A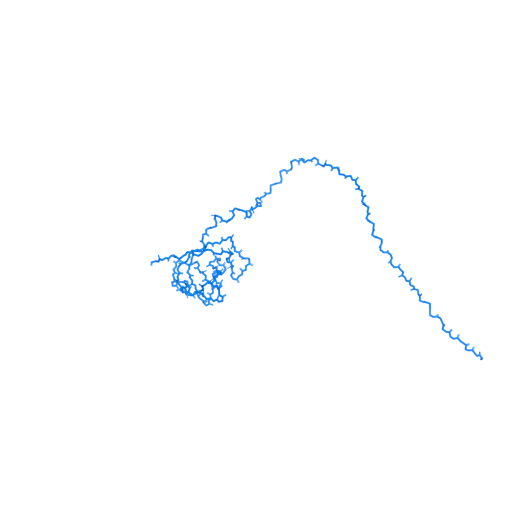TOM 685 O O . ASP A 1 87 ? -7.998 -6.865 5.644 1.00 91.50 87 ASP A O 1
ATOM 689 N N . LEU A 1 88 ? -5.917 -6.218 6.198 1.00 91.81 88 LEU A N 1
ATOM 690 C CA . LEU A 1 88 ? -5.857 -5.124 5.231 1.00 91.81 88 LEU A CA 1
ATOM 691 C C . LEU A 1 88 ? -5.724 -5.639 3.796 1.00 91.81 88 LEU A C 1
ATOM 693 O O . LEU A 1 88 ? -6.297 -5.042 2.887 1.00 91.81 88 LEU A O 1
ATOM 697 N N . VAL A 1 89 ? -5.028 -6.760 3.584 1.00 90.88 89 VAL A N 1
ATOM 698 C CA . VAL A 1 89 ? -4.943 -7.430 2.270 1.00 90.88 89 VAL A CA 1
ATOM 699 C C . VAL A 1 89 ? -6.322 -7.868 1.814 1.00 90.88 89 VAL A C 1
ATOM 701 O O . VAL A 1 89 ? -6.729 -7.564 0.696 1.00 90.88 89 VAL A O 1
ATOM 704 N N . SER A 1 90 ? -7.058 -8.536 2.702 1.00 88.94 90 SER A N 1
ATOM 705 C CA . SER A 1 90 ? -8.394 -9.064 2.409 1.00 88.94 90 SER A CA 1
ATOM 706 C C . SER A 1 90 ? -9.399 -7.956 2.085 1.00 88.94 90 SER A C 1
ATOM 708 O O . SER A 1 90 ? -10.327 -8.159 1.307 1.00 88.94 90 SER A O 1
ATOM 710 N N . GLN A 1 91 ? -9.195 -6.766 2.654 1.00 90.06 91 GLN A N 1
ATOM 711 C CA . GLN A 1 91 ? -10.012 -5.576 2.413 1.00 90.06 91 GLN A CA 1
ATOM 712 C C . GLN A 1 91 ? -9.486 -4.691 1.275 1.00 90.06 91 GLN A C 1
ATOM 714 O O . GLN A 1 91 ? -10.069 -3.640 1.015 1.00 90.06 91 GLN A O 1
ATOM 719 N N . ASN A 1 92 ? -8.386 -5.075 0.617 1.00 89.50 92 ASN A N 1
ATOM 720 C CA . ASN A 1 92 ? -7.707 -4.276 -0.404 1.00 89.50 92 ASN A CA 1
ATOM 721 C C . ASN A 1 92 ? -7.323 -2.858 0.087 1.00 89.50 92 ASN A C 1
ATOM 723 O O . ASN A 1 92 ? -7.345 -1.886 -0.667 1.00 89.50 92 ASN A O 1
ATOM 727 N N . LYS A 1 93 ? -6.981 -2.749 1.377 1.00 93.88 93 LYS A N 1
ATOM 728 C CA . LYS A 1 93 ? -6.585 -1.520 2.088 1.00 93.88 93 LYS A CA 1
ATOM 729 C C . LYS A 1 93 ? -5.080 -1.436 2.323 1.00 93.88 93 LYS A C 1
ATOM 731 O O . LYS A 1 93 ? -4.626 -0.701 3.193 1.00 93.88 93 LYS A O 1
ATOM 736 N N . ILE A 1 94 ? -4.295 -2.204 1.585 1.00 94.50 94 ILE A N 1
ATOM 737 C CA . ILE A 1 94 ? -2.845 -2.219 1.720 1.00 94.50 94 ILE A CA 1
ATOM 738 C C . ILE A 1 94 ? -2.198 -2.163 0.357 1.00 94.50 94 ILE A C 1
ATOM 740 O O . ILE A 1 94 ? -2.665 -2.778 -0.602 1.00 94.50 94 ILE A O 1
ATOM 744 N N . LEU A 1 95 ? -1.088 -1.449 0.310 1.00 94.00 95 LEU A N 1
ATOM 745 C CA . LEU A 1 95 ? -0.293 -1.318 -0.879 1.00 94.00 95 LEU A CA 1
ATOM 746 C C . LEU A 1 95 ? 1.183 -1.338 -0.520 1.00 94.00 95 LEU A C 1
ATOM 748 O O . LEU A 1 95 ? 1.638 -0.616 0.369 1.00 94.00 95 LEU A O 1
ATOM 752 N N . ARG A 1 96 ? 1.946 -2.143 -1.255 1.00 94.62 96 ARG A N 1
ATOM 753 C CA . ARG A 1 96 ? 3.400 -2.135 -1.181 1.00 94.62 96 ARG A CA 1
ATOM 754 C C . ARG A 1 96 ? 3.960 -1.225 -2.266 1.00 94.62 96 ARG A C 1
ATOM 756 O O . ARG A 1 96 ? 3.640 -1.369 -3.442 1.00 94.62 96 ARG A O 1
ATOM 763 N N . VAL A 1 97 ? 4.816 -0.296 -1.879 1.00 94.19 97 VAL A N 1
ATOM 764 C CA . VAL A 1 97 ? 5.291 0.783 -2.743 1.00 94.19 97 VAL A CA 1
ATOM 765 C C . VAL A 1 97 ? 6.808 0.701 -2.841 1.00 94.19 97 VAL A C 1
ATOM 767 O O . VAL A 1 97 ? 7.473 0.897 -1.823 1.00 94.19 97 VAL A O 1
ATOM 770 N N . PRO A 1 98 ? 7.384 0.380 -4.012 1.00 93.62 98 PRO A N 1
ATOM 771 C CA . PRO A 1 98 ? 8.830 0.429 -4.184 1.00 93.62 98 PRO A CA 1
ATOM 772 C C . PRO A 1 98 ? 9.337 1.869 -4.059 1.00 93.62 98 PRO A C 1
ATOM 774 O O . PRO A 1 98 ? 8.762 2.791 -4.635 1.00 93.62 98 PRO A O 1
ATOM 777 N N . VAL A 1 99 ? 10.428 2.052 -3.320 1.00 92.12 99 VAL A N 1
ATOM 778 C CA . VAL A 1 99 ? 11.099 3.340 -3.124 1.00 92.12 99 VAL A CA 1
ATOM 779 C C . VAL A 1 99 ? 12.601 3.209 -3.318 1.00 92.12 99 VAL A C 1
ATOM 781 O O . VAL A 1 99 ? 13.229 2.274 -2.823 1.00 92.12 99 VAL A O 1
ATOM 784 N N . SER A 1 100 ? 13.189 4.181 -4.011 1.00 87.12 100 SER A N 1
ATOM 785 C CA . SER A 1 100 ? 14.645 4.265 -4.154 1.00 87.12 100 SER A CA 1
ATOM 786 C C . SER A 1 100 ? 15.306 4.650 -2.829 1.00 87.12 100 SER A C 1
ATOM 788 O O . SER A 1 100 ? 16.257 3.996 -2.416 1.00 87.12 100 SER A O 1
ATOM 790 N N . ASP A 1 101 ? 14.728 5.629 -2.121 1.00 85.25 101 ASP A N 1
ATOM 791 C CA . ASP A 1 101 ? 15.293 6.199 -0.894 1.00 85.25 101 ASP A CA 1
ATOM 792 C C . ASP A 1 101 ? 14.330 6.037 0.288 1.00 85.25 101 ASP A C 1
ATOM 794 O O . ASP A 1 101 ? 13.508 6.912 0.580 1.00 85.25 101 ASP A O 1
ATOM 798 N N . SER A 1 102 ? 14.430 4.911 0.996 1.00 80.75 102 SER A N 1
ATOM 799 C CA . SER A 1 102 ? 13.586 4.621 2.164 1.00 80.75 102 SER A CA 1
ATOM 800 C C . SER A 1 102 ? 13.809 5.583 3.337 1.00 80.75 102 SER A C 1
ATOM 802 O O . SER A 1 102 ? 12.894 5.789 4.127 1.00 80.75 102 SER A O 1
ATOM 804 N N . GLU A 1 103 ? 14.988 6.208 3.440 1.00 79.44 103 GLU A N 1
ATOM 805 C CA . GLU A 1 103 ? 15.346 7.148 4.520 1.00 79.44 103 GLU A CA 1
ATOM 806 C C . GLU A 1 103 ? 14.509 8.432 4.518 1.00 79.44 103 GLU A C 1
ATOM 808 O O . GLU A 1 103 ? 14.394 9.115 5.537 1.00 79.44 103 GLU A O 1
ATOM 813 N N . ASN A 1 104 ? 13.890 8.758 3.382 1.00 86.81 104 ASN A N 1
ATOM 814 C CA . ASN A 1 104 ? 13.021 9.919 3.280 1.00 86.81 104 ASN A CA 1
ATOM 815 C C . ASN A 1 104 ? 11.678 9.717 3.986 1.00 86.81 104 ASN A C 1
ATOM 817 O O . ASN A 1 104 ? 10.974 10.703 4.168 1.00 86.81 104 ASN A O 1
ATOM 821 N N . TYR A 1 105 ? 11.301 8.501 4.374 1.00 89.81 105 TYR A N 1
ATOM 822 C CA . TYR A 1 105 ? 9.970 8.205 4.899 1.00 89.81 105 TYR A CA 1
ATOM 823 C C . TYR A 1 105 ? 10.021 7.767 6.358 1.00 89.81 105 TYR A C 1
ATOM 825 O O . TYR A 1 105 ? 10.994 7.168 6.817 1.00 89.81 105 TYR A O 1
ATOM 833 N N . LYS A 1 106 ? 8.952 8.057 7.101 1.00 92.19 106 LYS A N 1
ATOM 834 C CA . LYS A 1 106 ? 8.808 7.666 8.508 1.00 92.19 106 LYS A CA 1
ATOM 835 C C . LYS A 1 106 ? 7.520 6.892 8.744 1.00 92.19 106 LYS A C 1
ATOM 837 O O . LYS A 1 106 ? 6.514 7.080 8.063 1.00 92.19 106 LYS A O 1
ATOM 842 N N . LEU A 1 107 ? 7.548 6.041 9.768 1.00 92.81 107 LEU A N 1
ATOM 843 C CA . LEU A 1 107 ? 6.371 5.300 10.207 1.00 92.81 107 LEU A CA 1
ATOM 844 C C . LEU A 1 107 ? 5.243 6.252 10.628 1.00 92.81 107 LEU A C 1
ATOM 846 O O . LEU A 1 107 ? 5.427 7.204 11.393 1.00 92.81 107 LEU A O 1
ATOM 850 N N . GLY A 1 108 ? 4.053 5.961 10.118 1.00 91.50 108 GLY A N 1
ATOM 851 C CA . GLY A 1 108 ? 2.826 6.708 10.330 1.00 91.50 108 GLY A CA 1
ATOM 852 C C . GLY A 1 108 ? 2.751 8.043 9.593 1.00 91.50 108 GLY A C 1
ATOM 853 O O . GLY A 1 108 ? 1.886 8.850 9.930 1.00 91.50 108 GLY A O 1
ATOM 854 N N . GLU A 1 109 ? 3.632 8.311 8.625 1.00 93.31 109 GLU A N 1
ATOM 855 C CA . GLU A 1 109 ? 3.431 9.409 7.675 1.00 93.31 109 GLU A CA 1
ATOM 856 C C . GLU A 1 109 ? 2.261 9.100 6.748 1.00 93.31 109 GLU A C 1
ATOM 858 O O . GLU A 1 109 ? 2.079 7.954 6.334 1.00 93.31 109 GLU A O 1
ATOM 863 N N . LYS A 1 110 ? 1.476 10.131 6.425 1.00 94.56 110 LYS A N 1
ATOM 864 C CA . LYS A 1 110 ? 0.375 10.023 5.474 1.00 94.56 110 LYS A CA 1
ATOM 865 C C . LYS A 1 110 ? 0.879 10.344 4.072 1.00 94.56 110 LYS A C 1
ATOM 867 O O . LYS A 1 110 ? 1.444 11.415 3.844 1.00 94.56 110 LYS A O 1
ATOM 872 N N . LEU A 1 111 ? 0.668 9.421 3.145 1.00 93.44 111 LEU A N 1
ATOM 873 C CA . LEU A 1 111 ? 1.148 9.503 1.772 1.00 93.44 111 LEU A CA 1
ATOM 874 C C . LEU A 1 111 ? -0.009 9.325 0.792 1.00 93.44 111 LEU A C 1
ATOM 876 O O . LEU A 1 111 ? -0.895 8.501 1.025 1.00 93.44 111 LEU A O 1
ATOM 880 N N . ASN A 1 112 ? 0.067 10.047 -0.322 1.00 94.06 112 ASN A N 1
ATOM 881 C CA . ASN A 1 112 ? -0.692 9.760 -1.531 1.00 94.06 112 ASN A CA 1
ATOM 882 C C . ASN A 1 112 ? 0.228 9.045 -2.516 1.00 94.06 112 ASN A C 1
ATOM 884 O O . ASN A 1 112 ? 1.309 9.541 -2.839 1.00 94.06 112 ASN A O 1
ATOM 888 N N . VAL A 1 113 ? -0.194 7.875 -2.983 1.00 92.75 113 VAL A N 1
ATOM 889 C CA . VAL A 1 113 ? 0.572 7.044 -3.908 1.00 92.75 113 VAL A CA 1
ATOM 890 C C . VAL A 1 113 ? -0.187 6.954 -5.220 1.00 92.75 113 VAL A C 1
ATOM 892 O O . VAL A 1 113 ? -1.231 6.308 -5.313 1.00 92.75 113 VAL A O 1
ATOM 895 N N . TYR A 1 114 ? 0.364 7.596 -6.239 1.00 92.00 114 TYR A N 1
ATOM 896 C CA . TYR A 1 114 ? -0.100 7.494 -7.616 1.00 92.00 114 TYR A CA 1
ATOM 897 C C . TYR A 1 114 ? 0.689 6.379 -8.285 1.00 92.00 114 TYR A C 1
ATOM 899 O O . TYR A 1 114 ? 1.905 6.316 -8.129 1.00 92.00 114 TYR A O 1
ATOM 907 N N . ALA A 1 115 ? 0.030 5.494 -9.018 1.00 89.56 115 ALA A N 1
ATOM 908 C CA . ALA A 1 115 ? 0.692 4.413 -9.732 1.00 89.56 115 ALA A CA 1
ATOM 909 C C . ALA A 1 115 ? 0.014 4.201 -11.081 1.00 89.56 115 ALA A C 1
ATOM 911 O O . ALA A 1 115 ? -1.174 4.469 -11.229 1.00 89.56 115 ALA A O 1
ATOM 912 N N . VAL A 1 116 ? 0.767 3.671 -12.044 1.00 87.56 116 VAL A N 1
ATOM 913 C CA . VAL A 1 116 ? 0.216 3.268 -13.351 1.00 87.56 116 VAL A CA 1
ATOM 914 C C . VAL A 1 116 ? -0.641 2.001 -13.221 1.00 87.56 116 VAL A C 1
ATOM 916 O O . VAL A 1 116 ? -1.475 1.702 -14.071 1.00 87.56 116 VAL A O 1
ATOM 919 N N . GLY A 1 117 ? -0.444 1.249 -12.138 1.00 87.69 117 GLY A N 1
ATOM 920 C CA . GLY A 1 117 ? -1.268 0.109 -11.776 1.00 87.69 117 GLY A CA 1
ATOM 921 C C . GLY A 1 117 ? -0.682 -0.674 -10.605 1.00 87.69 117 GLY A C 1
ATOM 922 O O . GLY A 1 117 ? 0.310 -0.272 -9.987 1.00 87.69 117 GLY A O 1
ATOM 923 N N . TRP A 1 118 ? -1.290 -1.827 -10.334 1.00 89.12 118 TRP A N 1
ATOM 924 C CA . TRP A 1 118 ? -0.922 -2.726 -9.240 1.00 89.12 118 TRP A CA 1
ATOM 925 C C . TRP A 1 118 ? -0.608 -4.128 -9.766 1.00 89.12 118 TRP A C 1
ATOM 927 O O . TRP A 1 118 ? -1.223 -4.596 -10.726 1.00 89.12 118 TRP A O 1
ATOM 937 N N . THR A 1 119 ? 0.315 -4.834 -9.121 1.00 89.19 119 THR A N 1
ATOM 938 C CA . THR A 1 119 ? 0.578 -6.248 -9.416 1.00 89.19 119 THR A CA 1
ATOM 939 C C . THR A 1 119 ? -0.500 -7.159 -8.828 1.00 89.19 119 THR A C 1
ATOM 941 O O . THR A 1 119 ? -1.051 -6.893 -7.761 1.00 89.19 119 THR A O 1
ATOM 944 N N . ALA A 1 120 ? -0.737 -8.303 -9.474 1.00 87.81 120 ALA A N 1
ATOM 945 C CA . ALA A 1 120 ? -1.578 -9.378 -8.946 1.00 87.81 120 ALA A CA 1
ATOM 946 C C . ALA A 1 120 ? -0.823 -10.213 -7.889 1.00 87.81 120 ALA A C 1
ATOM 948 O O . ALA A 1 120 ? -0.556 -11.399 -8.079 1.00 87.81 120 ALA A O 1
ATOM 949 N N . SER A 1 121 ? -0.418 -9.572 -6.793 1.00 90.19 121 SER A N 1
ATOM 950 C CA . SER A 1 121 ? 0.275 -10.188 -5.656 1.00 90.19 121 SER A CA 1
ATOM 951 C C . SER A 1 121 ? -0.422 -9.853 -4.341 1.00 90.19 121 SER A C 1
ATOM 953 O O . SER A 1 121 ? -1.277 -8.974 -4.290 1.00 90.19 121 SER A O 1
ATOM 955 N N . LEU A 1 122 ? -0.038 -10.542 -3.267 1.00 90.94 122 LEU A N 1
ATOM 956 C CA . LEU A 1 122 ? -0.537 -10.293 -1.916 1.00 90.94 122 LEU A CA 1
ATOM 9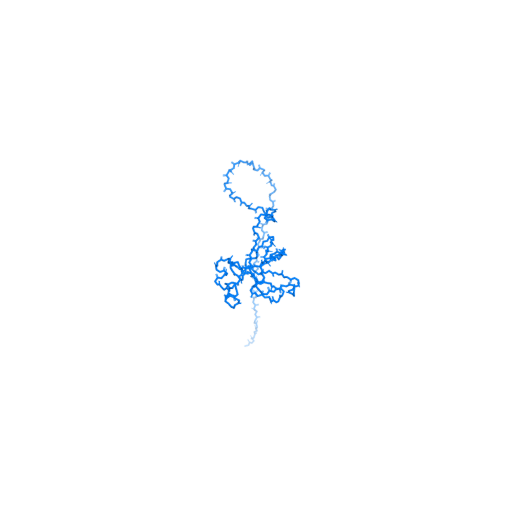57 C C . LEU A 1 122 ? 0.657 -9.958 -0.998 1.00 90.94 122 LEU A C 1
ATOM 959 O O . LEU A 1 122 ? 1.467 -10.850 -0.739 1.00 90.94 122 LEU A O 1
ATOM 963 N N . PRO A 1 123 ? 0.808 -8.704 -0.530 1.00 91.00 123 PRO A N 1
ATOM 964 C CA . PRO A 1 123 ? 0.007 -7.533 -0.894 1.00 91.00 123 PRO A CA 1
ATOM 965 C C . PRO A 1 123 ? 0.277 -7.076 -2.348 1.00 91.00 123 PRO A C 1
ATOM 967 O O . PRO A 1 123 ? 1.330 -7.408 -2.914 1.00 91.00 123 PRO A O 1
ATOM 970 N N . PRO A 1 124 ? -0.643 -6.314 -2.967 1.00 93.06 124 PRO A N 1
ATOM 971 C CA . PRO A 1 124 ? -0.413 -5.692 -4.270 1.00 93.06 124 PRO A CA 1
ATOM 972 C C . PRO A 1 124 ? 0.788 -4.741 -4.231 1.00 93.06 124 PRO A C 1
ATOM 974 O O . PRO A 1 124 ? 1.024 -4.073 -3.220 1.00 93.06 124 PRO A O 1
ATOM 977 N N . ILE A 1 125 ? 1.551 -4.674 -5.323 1.00 93.50 125 ILE A N 1
ATOM 978 C CA . ILE A 1 125 ? 2.723 -3.799 -5.457 1.00 93.50 125 ILE A CA 1
ATOM 979 C C . ILE A 1 125 ? 2.423 -2.707 -6.482 1.00 93.50 125 ILE A C 1
ATOM 981 O O . ILE A 1 125 ? 1.947 -2.994 -7.580 1.00 93.50 125 ILE A O 1
ATOM 985 N N . ALA A 1 126 ? 2.726 -1.460 -6.132 1.00 93.06 126 ALA A N 1
ATOM 986 C CA . ALA A 1 126 ? 2.609 -0.312 -7.020 1.00 93.06 126 ALA A CA 1
ATOM 987 C C . ALA A 1 126 ? 3.634 -0.367 -8.157 1.00 93.06 126 ALA A C 1
ATOM 989 O O . ALA A 1 126 ? 4.831 -0.548 -7.923 1.00 93.06 126 ALA A O 1
ATOM 990 N N . VAL A 1 127 ? 3.167 -0.165 -9.388 1.00 90.62 127 VAL A N 1
ATOM 991 C CA . VAL A 1 127 ? 4.014 -0.075 -10.580 1.00 90.62 127 VAL A CA 1
ATOM 992 C C . VAL A 1 127 ? 4.300 1.392 -10.882 1.00 90.62 127 VAL A C 1
ATOM 994 O O . VAL A 1 127 ? 3.374 2.174 -11.092 1.00 90.62 127 VAL A O 1
ATOM 997 N N . MET A 1 128 ? 5.590 1.745 -10.915 1.00 90.19 128 MET A N 1
ATOM 998 C CA . MET A 1 128 ? 6.083 3.117 -11.123 1.00 90.19 128 MET A CA 1
ATOM 999 C C . MET A 1 128 ? 5.382 4.146 -10.215 1.00 90.19 128 MET A C 1
ATOM 1001 O O . MET A 1 128 ? 4.738 5.070 -10.715 1.00 90.19 128 MET A O 1
ATOM 1005 N N . PRO A 1 129 ? 5.458 3.980 -8.879 1.00 91.44 129 PRO A N 1
ATOM 1006 C CA . PRO A 1 129 ? 4.757 4.869 -7.972 1.00 91.44 129 PRO A CA 1
ATOM 1007 C C . PRO A 1 129 ? 5.364 6.275 -7.965 1.00 91.44 129 PRO A C 1
ATOM 1009 O O . PRO A 1 129 ? 6.581 6.444 -7.889 1.00 91.44 129 PRO A O 1
ATOM 1012 N N . THR A 1 130 ? 4.499 7.282 -7.949 1.00 91.88 130 THR A N 1
ATOM 1013 C CA . THR A 1 130 ? 4.822 8.657 -7.564 1.00 91.88 130 THR A CA 1
ATOM 1014 C C . THR A 1 130 ? 4.226 8.907 -6.185 1.00 91.88 130 THR A C 1
ATOM 1016 O O . THR A 1 130 ? 3.040 8.666 -5.967 1.00 91.88 130 THR A O 1
ATOM 1019 N N . ILE A 1 131 ? 5.052 9.343 -5.235 1.00 92.31 131 ILE A N 1
ATOM 1020 C CA . ILE A 1 131 ? 4.659 9.486 -3.830 1.00 92.31 131 ILE A CA 1
ATOM 1021 C C . ILE A 1 131 ? 4.624 10.964 -3.466 1.00 92.31 131 ILE A C 1
ATOM 1023 O O . ILE A 1 131 ? 5.633 11.660 -3.568 1.00 92.31 131 ILE A O 1
ATOM 1027 N N . GLU A 1 132 ? 3.480 11.419 -2.975 1.00 92.19 132 GLU A N 1
ATOM 10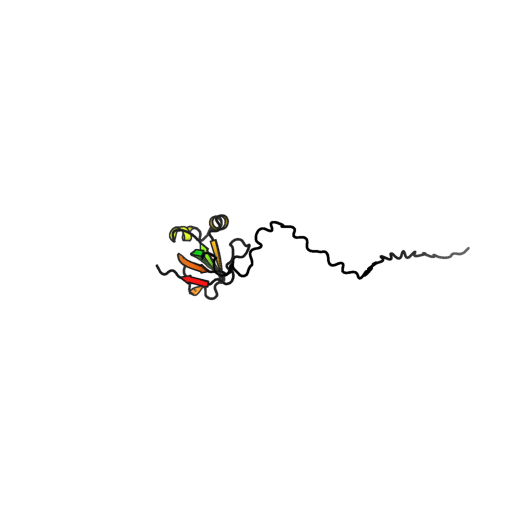28 C CA . GLU A 1 132 ? 3.308 12.748 -2.402 1.00 92.19 132 GLU A CA 1
ATOM 1029 C C . GLU A 1 132 ? 3.113 12.633 -0.892 1.00 92.19 132 GLU A C 1
ATOM 1031 O O . GLU A 1 132 ? 2.279 11.868 -0.402 1.00 92.19 132 GLU A O 1
ATOM 1036 N N . LYS A 1 133 ? 3.888 13.407 -0.132 1.00 91.44 133 LYS A N 1
ATOM 1037 C CA . LYS A 1 133 ? 3.739 13.477 1.321 1.00 91.44 133 LYS A CA 1
ATOM 1038 C C . LYS A 1 133 ? 2.655 14.478 1.674 1.00 91.44 133 LYS A C 1
ATOM 1040 O O . LYS A 1 133 ? 2.749 15.646 1.300 1.00 91.44 133 LYS A O 1
ATOM 1045 N N . LEU A 1 134 ? 1.679 14.044 2.460 1.00 86.62 134 LEU A N 1
ATOM 1046 C CA . LEU A 1 134 ? 0.712 14.948 3.059 1.00 86.62 134 LEU A CA 1
ATOM 1047 C C . LEU A 1 134 ? 1.284 15.428 4.394 1.00 86.62 134 LEU A C 1
ATOM 1049 O O . LEU A 1 134 ? 1.224 14.724 5.402 1.00 86.62 134 LEU A O 1
ATOM 1053 N N . THR A 1 135 ? 1.887 16.616 4.392 1.00 72.69 135 THR A N 1
ATOM 1054 C CA . THR A 1 135 ? 2.250 17.309 5.633 1.00 72.69 135 THR A CA 1
ATOM 1055 C C . THR A 1 135 ? 0.972 17.704 6.362 1.00 72.69 135 THR A C 1
ATOM 1057 O O . THR A 1 135 ? 0.175 18.474 5.823 1.00 72.69 135 THR A O 1
ATOM 1060 N N . GLN A 1 136 ? 0.780 17.149 7.556 1.00 55.59 136 GLN A N 1
ATOM 1061 C CA . GLN A 1 136 ? -0.242 17.574 8.510 1.00 55.59 136 GLN A CA 1
ATOM 1062 C C . GLN A 1 136 ? 0.304 18.686 9.406 1.00 55.59 136 GLN A C 1
ATOM 1064 O O . GLN A 1 136 ? 1.497 18.595 9.779 1.00 55.59 136 GLN A O 1
#

pLDDT: mean 75.09, std 20.46, range [34.66, 95.81]

Secondary structure (DSSP, 8-state):
--------------------------------------------TTSTTTT---EEEEEEEEETTEEEEE--SSHHHHHHTTS--HHHHHTT-EEEEE-S-GGG--TT-EEEEE-SEE-SSSS-BEES-EEEE---

Organism: Bacillus thuringiensis (NCBI:txid1428)

Radius of gyration: 32.21 Å; chains: 1; bounding box: 53×103×68 Å